Protein AF-A0A424T5V1-F1 (afdb_monomer)

Mean predicted aligned error: 4.67 Å

Radius of gyration: 12.48 Å; Cα contacts (8 Å, |Δi|>4): 121; chains: 1; bounding box: 30×15×40 Å

Foldseek 3Di:
DKWKWWQDPVGTDTDDDDPDPVVNVVVQLVVCQVVVTKMWIADPVVRDTPDIGHSCNSCVVVVNPDDPPDD

Solvent-accessible surface area (backbone atoms only — not comparable to full-atom values): 4093 Å² total; per-residue (Å²): 86,24,34,35,27,38,55,52,98,94,43,79,41,80,77,50,78,28,86,40,69,66,61,39,49,57,50,41,41,55,46,14,56,78,71,68,32,36,23,35,36,31,33,68,80,80,72,41,77,75,47,75,48,46,41,67,62,37,33,43,78,72,70,48,85,64,82,83,76,83,125

Sequence (71 aa):
MILTRFLSSDGWVEECSHQTVFEAYIDARRRCVLRGCPYALFDAETGTTVSVLTLKQCLHQYGVDGELSVH

Structure (mmCIF, N/CA/C/O backbone):
data_AF-A0A424T5V1-F1
#
_entry.id   AF-A0A424T5V1-F1
#
loop_
_atom_site.group_PDB
_atom_site.id
_atom_site.type_symbol
_atom_site.label_atom_id
_atom_site.label_alt_id
_atom_site.label_comp_id
_atom_site.label_asym_id
_atom_site.label_entity_id
_atom_site.label_seq_id
_atom_site.pdbx_PDB_ins_code
_atom_site.Cartn_x
_atom_site.Cartn_y
_atom_site.Cartn_z
_atom_site.occupancy
_atom_site.B_iso_or_equiv
_atom_site.auth_seq_id
_atom_site.auth_comp_id
_atom_site.auth_asym_id
_atom_site.auth_atom_id
_atom_site.pdbx_PDB_model_num
ATOM 1 N N . MET A 1 1 ? -4.914 -1.629 13.504 1.00 94.81 1 MET A N 1
ATOM 2 C CA . MET A 1 1 ? -4.728 -2.603 12.387 1.00 94.81 1 MET A CA 1
ATOM 3 C C . MET A 1 1 ? -4.498 -1.830 11.092 1.00 94.81 1 MET A C 1
ATOM 5 O O . MET A 1 1 ? -5.191 -0.842 10.885 1.00 94.81 1 MET A O 1
ATOM 9 N N . ILE A 1 2 ? -3.579 -2.254 10.216 1.00 98.31 2 ILE A N 1
ATOM 10 C CA . ILE A 1 2 ? -3.271 -1.529 8.967 1.00 98.31 2 ILE A CA 1
ATOM 11 C C . ILE A 1 2 ? -3.814 -2.274 7.751 1.00 98.31 2 ILE A C 1
ATOM 13 O O . ILE A 1 2 ? -3.450 -3.419 7.507 1.00 98.31 2 ILE A O 1
ATOM 17 N N . LEU A 1 3 ? -4.662 -1.609 6.978 1.00 98.12 3 LEU A N 1
ATOM 18 C CA . LEU A 1 3 ? -5.225 -2.095 5.725 1.00 98.12 3 LEU A CA 1
ATOM 19 C C . LEU A 1 3 ? -4.357 -1.627 4.561 1.00 98.12 3 LEU A C 1
ATOM 21 O O . LEU A 1 3 ? -3.909 -0.480 4.533 1.00 98.12 3 LEU A O 1
ATOM 25 N N . THR A 1 4 ? -4.140 -2.495 3.583 1.00 98.12 4 THR A N 1
ATOM 26 C CA . THR A 1 4 ? -3.512 -2.134 2.313 1.00 98.12 4 THR A CA 1
ATOM 27 C C . THR A 1 4 ? -4.568 -2.061 1.222 1.00 98.12 4 THR A C 1
ATOM 29 O O . THR A 1 4 ? -5.452 -2.915 1.114 1.00 98.12 4 THR A O 1
ATOM 32 N N . ARG A 1 5 ? -4.489 -1.004 0.414 1.00 98.06 5 ARG A N 1
ATOM 33 C CA . ARG A 1 5 ? -5.363 -0.782 -0.738 1.00 98.06 5 ARG A CA 1
ATOM 34 C C . ARG A 1 5 ? -4.533 -0.570 -1.987 1.00 98.06 5 ARG A C 1
ATOM 36 O O . ARG A 1 5 ? -3.505 0.095 -1.914 1.00 98.06 5 ARG A O 1
ATOM 43 N N . PHE A 1 6 ? -4.995 -1.063 -3.125 1.00 98.00 6 PHE A N 1
ATOM 44 C CA . PHE A 1 6 ? -4.397 -0.760 -4.423 1.00 98.00 6 PHE A CA 1
ATOM 45 C C . PHE A 1 6 ? -5.305 0.159 -5.233 1.00 98.00 6 PHE A C 1
ATOM 47 O O . PHE A 1 6 ? -6.526 0.140 -5.064 1.00 98.00 6 PHE A O 1
ATOM 54 N N . LEU A 1 7 ? -4.716 0.973 -6.106 1.00 97.94 7 LEU A N 1
ATOM 55 C CA . LEU A 1 7 ? -5.478 1.845 -6.993 1.00 97.94 7 LEU A CA 1
ATOM 56 C C . LEU A 1 7 ? -5.863 1.091 -8.273 1.00 97.94 7 LEU A C 1
ATOM 58 O O . LEU A 1 7 ? -4.998 0.746 -9.078 1.00 97.94 7 LEU A O 1
ATOM 62 N N . SER A 1 8 ? -7.160 0.843 -8.445 1.00 96.75 8 SER A N 1
ATOM 63 C CA . SER A 1 8 ? -7.766 0.296 -9.665 1.00 96.75 8 SER A CA 1
ATOM 64 C C . SER A 1 8 ? -8.330 1.412 -10.559 1.00 96.75 8 SER A C 1
ATOM 66 O O . SER A 1 8 ? -8.302 2.585 -10.182 1.00 96.75 8 SER A O 1
ATOM 68 N N . SER A 1 9 ? -8.886 1.053 -11.722 1.00 95.56 9 SER A N 1
ATOM 69 C CA . SER A 1 9 ? -9.624 1.986 -12.590 1.00 95.56 9 SER A CA 1
ATOM 70 C C . SER A 1 9 ? -10.849 2.603 -11.912 1.00 95.56 9 SER A C 1
ATOM 72 O O . SER A 1 9 ? -11.194 3.742 -12.212 1.00 95.56 9 SER A O 1
ATOM 74 N N . ASP A 1 10 ? -11.462 1.877 -10.974 1.00 96.12 10 ASP A N 1
ATOM 75 C CA . ASP A 1 10 ? -12.695 2.280 -10.288 1.00 96.12 10 ASP A CA 1
ATOM 76 C C . ASP A 1 10 ? -12.422 2.898 -8.903 1.00 96.12 10 ASP A C 1
ATOM 78 O O . ASP A 1 10 ? -13.346 3.211 -8.153 1.00 96.12 10 ASP A O 1
ATOM 82 N N . GLY A 1 11 ? -11.144 3.091 -8.552 1.00 96.75 11 GLY A N 1
ATOM 83 C CA . GLY A 1 11 ? -10.707 3.675 -7.285 1.00 96.75 11 GLY A CA 1
ATOM 84 C C . GLY A 1 11 ? -9.934 2.708 -6.387 1.00 96.75 11 GLY A C 1
ATOM 85 O O . GLY A 1 11 ? -9.378 1.704 -6.841 1.00 96.75 11 GLY A O 1
ATOM 86 N N . TRP A 1 12 ? -9.842 3.051 -5.100 1.00 96.62 12 TRP A N 1
ATOM 87 C CA . TRP A 1 12 ? -9.079 2.291 -4.108 1.00 96.62 12 TRP A CA 1
ATOM 88 C C . TRP A 1 12 ? -9.807 1.014 -3.692 1.00 96.62 12 TRP A C 1
ATOM 90 O O . TRP A 1 12 ? -10.919 1.074 -3.172 1.00 96.62 12 TRP A O 1
ATOM 100 N N . VAL A 1 13 ? -9.138 -0.125 -3.852 1.00 97.38 13 VAL A N 1
ATOM 101 C CA . VAL A 1 13 ? -9.662 -1.445 -3.494 1.00 97.38 13 VAL A CA 1
ATOM 102 C C . VAL A 1 13 ? -8.858 -2.006 -2.333 1.00 97.38 13 VAL A C 1
ATOM 104 O O . VAL A 1 13 ? -7.633 -2.089 -2.402 1.00 97.38 13 VAL A O 1
ATOM 107 N N . GLU A 1 14 ? -9.550 -2.374 -1.261 1.00 96.69 14 GLU A N 1
ATOM 108 C CA . GLU A 1 14 ? -8.957 -3.035 -0.101 1.00 96.69 14 GLU A CA 1
ATOM 109 C C . GLU A 1 14 ? -8.525 -4.462 -0.427 1.00 96.69 14 GLU A C 1
ATOM 111 O O . GLU A 1 14 ? -9.234 -5.189 -1.118 1.00 96.69 14 GLU A O 1
ATOM 116 N N . GLU A 1 15 ? -7.339 -4.847 0.041 1.00 94.50 15 GLU A N 1
ATOM 117 C CA . GLU A 1 15 ? -6.723 -6.116 -0.336 1.00 94.50 15 GLU A CA 1
ATOM 118 C C . GLU A 1 15 ? -6.304 -6.966 0.862 1.00 94.50 15 GLU A C 1
ATOM 120 O O . GLU A 1 15 ? -6.651 -8.145 0.919 1.00 94.50 15 GLU A O 1
ATOM 125 N N . CYS A 1 16 ? -5.532 -6.415 1.801 1.00 95.25 16 CYS A N 1
ATOM 126 C CA . CYS A 1 16 ? -5.002 -7.161 2.944 1.00 95.25 16 CYS A CA 1
ATOM 127 C C . CYS A 1 16 ? -5.042 -6.330 4.231 1.00 95.25 16 CYS A C 1
ATOM 129 O O . CYS A 1 16 ? -5.118 -5.103 4.208 1.00 95.25 16 CYS A O 1
ATOM 131 N N . SER A 1 17 ? -4.952 -7.022 5.366 1.00 97.06 17 SER A N 1
ATOM 132 C CA . SER A 1 17 ? -4.823 -6.429 6.697 1.00 97.06 17 SER A CA 1
ATOM 133 C C . SER A 1 17 ? -3.565 -6.942 7.389 1.00 97.06 17 SER A C 1
ATOM 135 O O . SER A 1 17 ? -3.275 -8.138 7.340 1.00 97.06 17 SER A O 1
ATOM 137 N N . HIS A 1 18 ? -2.864 -6.060 8.090 1.00 97.81 18 HIS A N 1
ATOM 138 C CA . HIS A 1 18 ? -1.617 -6.349 8.786 1.00 97.81 18 HIS A CA 1
ATOM 139 C C . HIS A 1 18 ? -1.680 -5.861 10.234 1.00 97.81 18 HIS A C 1
ATOM 141 O O . HIS A 1 18 ? -2.383 -4.897 10.563 1.00 97.81 18 HIS A O 1
ATOM 147 N N . GLN A 1 19 ? -0.91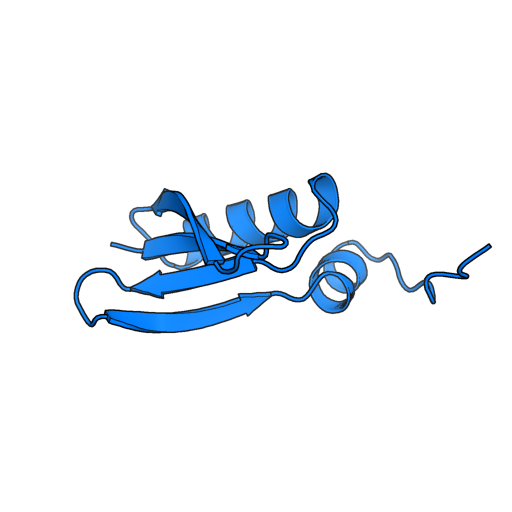3 -6.521 11.102 1.00 96.88 19 GLN A N 1
ATOM 148 C CA . GLN A 1 19 ? -0.808 -6.151 12.513 1.00 96.88 19 GLN A CA 1
ATOM 149 C C . GLN A 1 19 ? -0.029 -4.843 12.678 1.00 96.88 19 GLN A C 1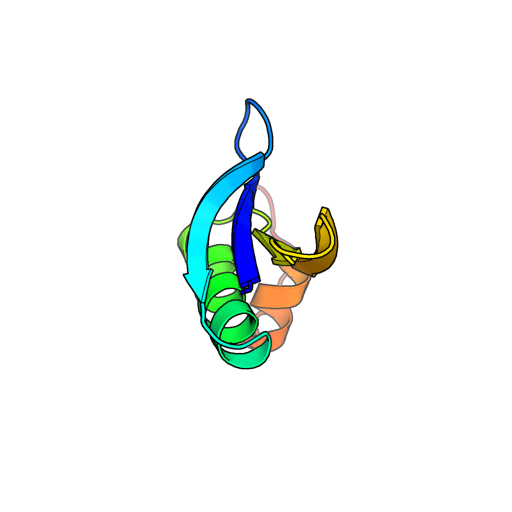
ATOM 151 O O . GLN A 1 19 ? -0.407 -3.999 13.488 1.00 96.88 19 GLN A O 1
ATOM 156 N N . THR A 1 20 ? 1.022 -4.648 11.876 1.00 97.12 20 THR A N 1
ATOM 157 C CA . THR A 1 20 ? 1.917 -3.490 11.989 1.00 97.12 20 THR A CA 1
ATOM 158 C C . THR A 1 20 ? 2.025 -2.685 10.692 1.00 97.12 20 THR A C 1
ATOM 160 O O . THR A 1 20 ? 1.860 -3.206 9.588 1.00 97.12 20 THR A O 1
ATOM 163 N N . VAL A 1 21 ? 2.373 -1.397 10.822 1.00 97.25 21 VAL A N 1
ATOM 164 C CA . VAL A 1 21 ? 2.677 -0.512 9.679 1.00 97.25 21 VAL A CA 1
ATOM 165 C C . V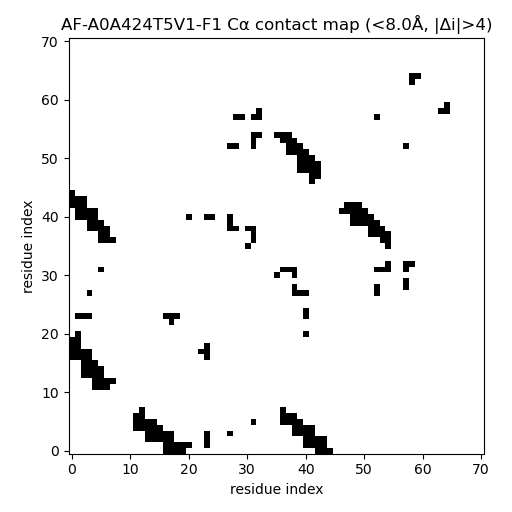AL A 1 21 ? 3.867 -1.033 8.877 1.00 97.25 21 VAL A C 1
ATOM 167 O O . VAL A 1 21 ? 3.869 -0.944 7.653 1.00 97.25 21 VAL A O 1
ATOM 170 N N . PHE A 1 22 ? 4.869 -1.601 9.552 1.00 97.50 22 PHE A N 1
ATOM 171 C CA . PHE A 1 22 ? 6.068 -2.116 8.899 1.00 97.50 22 PHE A CA 1
ATOM 172 C C . PHE A 1 22 ? 5.754 -3.299 7.973 1.00 97.50 22 PHE A C 1
ATOM 174 O O . PHE A 1 22 ? 6.140 -3.280 6.806 1.00 97.50 22 PHE A O 1
ATOM 181 N N . GLU A 1 23 ? 5.006 -4.294 8.455 1.00 98.00 23 GLU A N 1
ATOM 182 C CA . GLU A 1 23 ? 4.581 -5.436 7.635 1.00 98.00 23 GLU A CA 1
ATOM 183 C C . GLU A 1 23 ? 3.737 -4.988 6.441 1.00 98.00 23 GLU A C 1
ATOM 185 O O . GLU A 1 23 ? 3.999 -5.407 5.312 1.00 98.00 23 GLU A O 1
ATOM 190 N N . ALA A 1 24 ? 2.776 -4.088 6.683 1.00 98.06 24 ALA A N 1
ATOM 191 C CA . ALA A 1 24 ? 1.944 -3.519 5.630 1.00 98.06 24 ALA A CA 1
ATOM 192 C C . ALA A 1 24 ? 2.785 -2.801 4.570 1.00 98.06 24 ALA A C 1
ATOM 194 O O . ALA A 1 24 ? 2.523 -2.934 3.378 1.00 98.06 24 ALA A O 1
ATOM 195 N N . TYR A 1 25 ? 3.816 -2.061 4.987 1.00 97.75 25 TYR A N 1
ATOM 196 C CA . TYR A 1 25 ? 4.679 -1.314 4.080 1.00 97.75 25 TYR A CA 1
ATOM 197 C C . TYR A 1 25 ? 5.500 -2.242 3.184 1.00 97.75 25 TYR A C 1
ATOM 199 O O . TYR A 1 25 ? 5.571 -2.031 1.974 1.00 97.75 25 TYR A O 1
ATOM 207 N N . ILE A 1 26 ? 6.105 -3.286 3.759 1.00 97.62 26 ILE A N 1
ATOM 208 C CA . ILE A 1 26 ? 6.921 -4.243 3.003 1.00 97.62 26 ILE A CA 1
ATOM 209 C C . ILE A 1 26 ? 6.068 -5.017 1.992 1.00 97.62 26 ILE A C 1
ATOM 211 O O . ILE A 1 26 ? 6.486 -5.168 0.839 1.00 97.62 26 ILE A O 1
ATOM 215 N N . ASP A 1 27 ? 4.876 -5.464 2.395 1.00 97.56 27 ASP A N 1
ATOM 216 C CA . ASP A 1 27 ? 3.949 -6.161 1.502 1.00 97.56 27 ASP A CA 1
ATOM 217 C C . ASP A 1 27 ? 3.423 -5.232 0.397 1.00 97.56 27 ASP A C 1
ATOM 219 O O . ASP A 1 27 ? 3.578 -5.537 -0.788 1.00 97.56 27 ASP A O 1
ATOM 223 N N . ALA A 1 28 ? 2.911 -4.049 0.758 1.00 97.88 28 ALA A N 1
ATOM 224 C CA . ALA A 1 28 ? 2.419 -3.056 -0.197 1.00 97.88 28 ALA A CA 1
ATOM 225 C C . ALA A 1 28 ? 3.494 -2.643 -1.207 1.00 97.88 28 ALA A C 1
ATOM 227 O O . ALA A 1 28 ? 3.214 -2.563 -2.400 1.00 97.88 28 ALA A O 1
ATOM 228 N N . ARG A 1 29 ? 4.740 -2.433 -0.766 1.00 97.44 29 ARG A N 1
ATOM 229 C CA . ARG A 1 29 ? 5.857 -2.093 -1.658 1.00 97.44 29 ARG A CA 1
ATOM 230 C C . ARG A 1 29 ? 6.123 -3.196 -2.675 1.00 97.44 29 ARG A C 1
ATOM 232 O O . ARG A 1 29 ? 6.267 -2.915 -3.864 1.00 97.44 29 ARG A O 1
ATOM 239 N N . ARG A 1 30 ? 6.190 -4.451 -2.221 1.00 97.44 30 ARG A N 1
ATOM 240 C CA . ARG A 1 30 ? 6.411 -5.604 -3.104 1.00 97.44 30 ARG A CA 1
ATOM 241 C C . ARG A 1 30 ? 5.282 -5.722 -4.127 1.00 97.44 30 ARG A C 1
ATOM 243 O O . ARG A 1 30 ? 5.542 -5.911 -5.314 1.00 97.44 30 ARG A O 1
ATOM 250 N N . ARG A 1 31 ? 4.032 -5.599 -3.679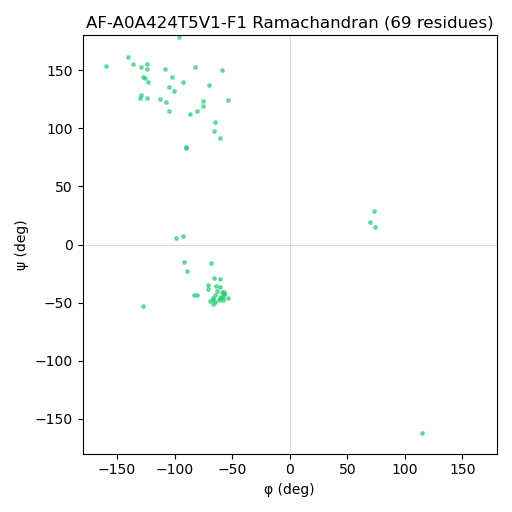 1.00 97.25 31 ARG A N 1
ATOM 251 C CA . ARG A 1 31 ? 2.847 -5.724 -4.537 1.00 97.25 31 ARG A CA 1
ATOM 252 C C . ARG A 1 31 ? 2.676 -4.556 -5.496 1.00 97.25 31 ARG A C 1
ATOM 254 O O . ARG A 1 31 ? 2.289 -4.784 -6.636 1.00 97.25 31 ARG A O 1
ATOM 261 N N . CYS A 1 32 ? 3.035 -3.345 -5.077 1.00 97.31 32 CYS A N 1
ATOM 262 C CA . CYS A 1 32 ? 3.053 -2.160 -5.927 1.00 97.31 32 CYS A CA 1
ATOM 263 C C . CYS A 1 32 ? 3.882 -2.406 -7.193 1.00 97.31 32 CYS A C 1
ATOM 265 O O . CYS A 1 32 ? 3.398 -2.159 -8.295 1.00 97.31 32 CYS A O 1
ATOM 267 N N . VAL A 1 33 ? 5.076 -2.996 -7.049 1.00 96.38 33 VAL A N 1
ATOM 268 C CA . VAL A 1 33 ? 5.926 -3.374 -8.191 1.00 96.38 33 VAL A CA 1
ATOM 269 C C . VAL A 1 33 ? 5.324 -4.523 -8.997 1.00 96.38 33 VAL A C 1
ATOM 271 O O . VAL A 1 33 ? 5.236 -4.419 -10.215 1.00 96.38 33 VAL A O 1
ATOM 274 N N . LEU A 1 34 ? 4.888 -5.606 -8.342 1.00 95.62 34 LEU A N 1
ATOM 275 C CA . LEU A 1 34 ? 4.372 -6.794 -9.039 1.00 95.62 34 LEU A CA 1
ATOM 276 C C . LEU A 1 34 ? 3.091 -6.524 -9.837 1.00 95.62 34 LEU A C 1
ATOM 278 O O . LEU A 1 34 ? 2.899 -7.114 -10.895 1.00 95.62 34 LEU A O 1
ATOM 282 N N . ARG A 1 35 ? 2.210 -5.660 -9.327 1.00 95.38 35 ARG A N 1
ATOM 283 C CA . ARG A 1 35 ? 0.959 -5.284 -9.995 1.00 95.38 35 ARG A CA 1
ATOM 284 C C . ARG A 1 35 ? 1.128 -4.087 -10.932 1.00 95.38 35 ARG A C 1
ATOM 286 O O . ARG A 1 35 ? 0.316 -3.918 -11.833 1.00 95.38 35 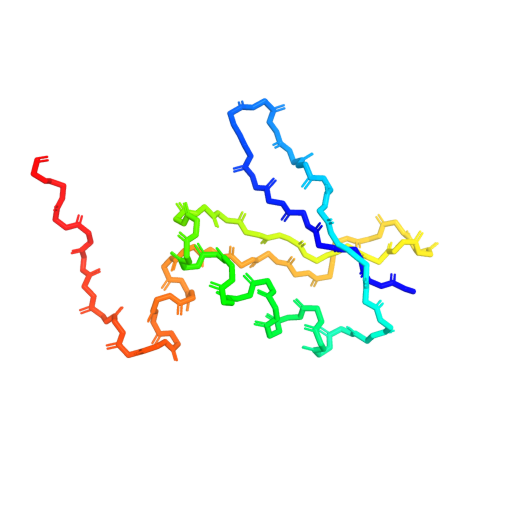ARG A O 1
ATOM 293 N N . GLY A 1 36 ? 2.151 -3.259 -10.725 1.00 95.81 36 GLY A N 1
ATOM 294 C CA . GLY A 1 36 ? 2.365 -2.050 -11.516 1.00 95.81 36 GLY A CA 1
ATOM 295 C C . GLY A 1 36 ? 1.377 -0.924 -11.195 1.00 95.81 36 GLY A C 1
ATOM 296 O O . GLY A 1 36 ? 1.075 -0.114 -12.066 1.00 95.81 36 GLY A O 1
ATOM 297 N N . CYS A 1 37 ? 0.857 -0.852 -9.965 1.00 96.69 37 CYS A N 1
ATOM 298 C CA . CYS A 1 37 ? -0.093 0.187 -9.555 1.00 96.69 37 CYS A CA 1
ATOM 299 C C . CYS A 1 37 ? 0.237 0.756 -8.166 1.00 96.69 37 CYS A C 1
ATOM 301 O O . CYS A 1 37 ? 0.853 0.063 -7.354 1.00 96.69 37 CYS A O 1
ATOM 303 N N . PRO A 1 38 ? -0.177 1.998 -7.849 1.00 98.00 38 PRO A N 1
ATOM 304 C CA . PRO A 1 38 ? -0.012 2.569 -6.515 1.00 98.00 38 PRO A CA 1
ATOM 305 C C . PRO A 1 38 ? -0.705 1.756 -5.419 1.00 98.00 38 PRO A C 1
ATOM 307 O O . PRO A 1 38 ? -1.755 1.148 -5.646 1.00 98.00 38 PRO A O 1
ATOM 310 N N . TYR A 1 39 ? -0.131 1.809 -4.219 1.00 98.38 39 TYR A N 1
ATOM 311 C CA . TYR A 1 39 ? -0.697 1.232 -3.002 1.00 98.38 39 TYR A CA 1
ATOM 312 C C . TYR A 1 39 ? -0.834 2.295 -1.910 1.00 98.38 39 TYR A C 1
ATOM 314 O O . TYR A 1 39 ? -0.050 3.237 -1.852 1.00 98.38 39 TYR A O 1
ATOM 322 N N . ALA A 1 40 ? -1.806 2.135 -1.020 1.00 98.12 40 ALA A N 1
ATOM 323 C CA . ALA A 1 40 ? -1.989 2.965 0.162 1.00 98.12 40 ALA A CA 1
ATOM 324 C C . ALA A 1 40 ? -2.092 2.095 1.416 1.00 98.12 40 ALA A C 1
ATOM 326 O O . ALA A 1 40 ? -2.672 1.009 1.383 1.00 98.12 40 ALA A O 1
ATOM 327 N N . LEU A 1 41 ? -1.536 2.592 2.516 1.00 98.31 41 LEU A N 1
ATOM 328 C CA . LEU A 1 41 ? -1.720 2.052 3.857 1.00 98.31 41 LEU A CA 1
ATOM 329 C C . LEU A 1 41 ? -2.745 2.914 4.579 1.00 98.31 41 LEU A C 1
ATOM 331 O O . LEU A 1 41 ? -2.631 4.142 4.600 1.00 98.31 41 LEU A O 1
ATOM 335 N N . PHE A 1 42 ? -3.712 2.264 5.202 1.00 97.69 42 PHE A N 1
ATOM 336 C CA . PHE A 1 42 ? -4.816 2.903 5.890 1.00 97.69 42 PHE A CA 1
ATOM 337 C C . PHE A 1 42 ? -4.942 2.317 7.292 1.00 97.69 42 PHE A C 1
ATOM 339 O O . PHE A 1 42 ? -4.970 1.101 7.459 1.00 97.69 42 PHE A O 1
ATOM 346 N N . ASP A 1 43 ? 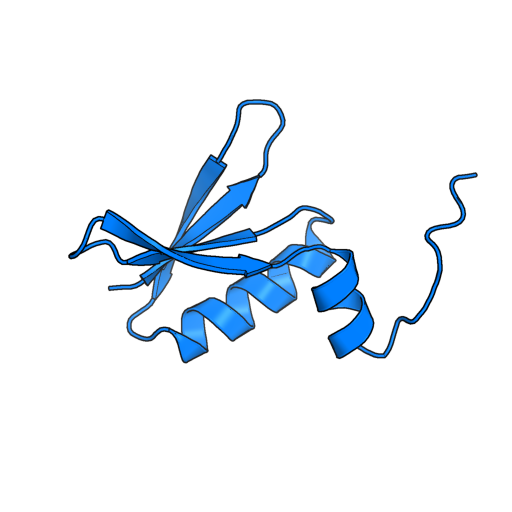-4.995 3.166 8.306 1.00 97.31 43 ASP A N 1
ATOM 347 C CA . ASP A 1 43 ? -5.270 2.733 9.667 1.00 97.31 43 ASP A CA 1
ATOM 348 C C . ASP A 1 43 ? -6.780 2.540 9.834 1.00 97.31 43 ASP A C 1
ATOM 350 O O . ASP A 1 43 ? -7.564 3.485 9.733 1.00 97.31 43 ASP A O 1
ATOM 354 N N . ALA A 1 44 ? -7.183 1.291 10.069 1.00 95.44 44 ALA A N 1
ATOM 355 C CA . ALA A 1 44 ? -8.583 0.908 10.205 1.00 95.44 44 ALA A CA 1
ATOM 356 C C . ALA A 1 44 ? -9.258 1.522 11.439 1.00 95.44 44 ALA A C 1
ATOM 358 O O . ALA A 1 44 ? -10.469 1.718 11.431 1.00 95.44 44 ALA A O 1
ATOM 359 N N . GLU A 1 45 ? -8.493 1.795 12.497 1.00 94.88 45 GLU A N 1
ATOM 360 C CA . GLU A 1 45 ? -9.038 2.280 13.768 1.00 94.88 45 GLU A CA 1
ATOM 361 C C . GLU A 1 45 ? -9.310 3.780 13.706 1.00 94.88 45 GLU A C 1
ATOM 363 O O . GLU A 1 45 ? -10.359 4.248 14.143 1.00 94.88 45 GLU A O 1
ATOM 368 N N . THR A 1 46 ? -8.374 4.535 13.131 1.00 95.62 46 THR A N 1
ATOM 369 C CA . THR A 1 46 ? -8.480 5.996 13.033 1.00 95.62 46 THR A CA 1
ATOM 370 C C . THR A 1 46 ? -9.137 6.463 11.738 1.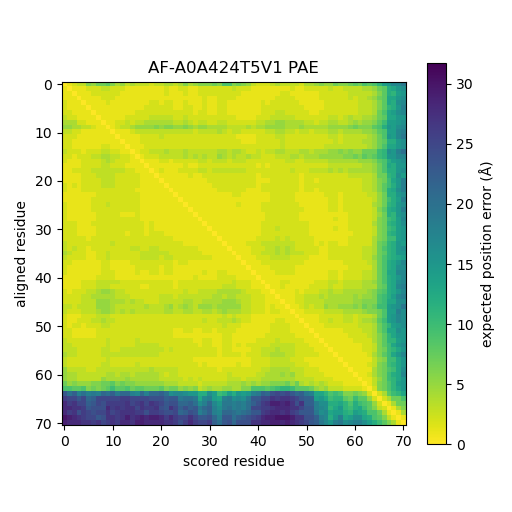00 95.62 46 THR A C 1
ATOM 372 O O . THR A 1 46 ? -9.534 7.622 11.631 1.00 95.62 46 THR A O 1
ATOM 375 N N . GLY A 1 47 ? -9.249 5.586 10.738 1.00 93.06 47 GLY A N 1
ATOM 376 C CA . GLY A 1 47 ? -9.734 5.949 9.413 1.00 93.06 47 GLY A CA 1
ATOM 377 C C . GLY A 1 47 ? -8.754 6.832 8.631 1.00 93.06 47 GLY A C 1
ATOM 378 O O . GLY A 1 47 ? -9.169 7.538 7.711 1.00 93.06 47 GLY A O 1
ATOM 379 N N . THR A 1 48 ? -7.472 6.846 9.007 1.00 95.94 48 THR A N 1
ATOM 380 C CA . THR A 1 48 ? -6.476 7.749 8.417 1.00 95.94 48 THR A CA 1
ATOM 381 C C . THR A 1 48 ? -5.588 7.045 7.399 1.00 95.94 48 THR A C 1
ATOM 383 O O . THR A 1 48 ? -5.208 5.883 7.551 1.00 95.94 48 THR A O 1
ATOM 386 N N . THR A 1 49 ? -5.212 7.765 6.341 1.00 97.38 49 THR A N 1
ATOM 387 C CA . THR A 1 49 ? -4.170 7.302 5.419 1.00 97.38 49 THR A CA 1
ATOM 388 C C . THR A 1 49 ? -2.810 7.473 6.081 1.00 97.38 49 THR A C 1
ATOM 390 O O . THR A 1 49 ? -2.396 8.591 6.377 1.00 97.38 49 THR A O 1
ATOM 393 N N . VAL A 1 50 ? -2.099 6.366 6.265 1.00 97.38 50 VAL A N 1
ATOM 394 C CA . VAL A 1 50 ? -0.761 6.344 6.868 1.00 97.38 50 VAL A CA 1
ATOM 395 C C . VAL A 1 50 ? 0.305 6.670 5.826 1.00 97.38 50 VAL A C 1
ATOM 397 O O . VAL A 1 50 ? 1.241 7.420 6.094 1.00 97.38 50 VAL A O 1
ATOM 400 N N . SER A 1 51 ? 0.192 6.091 4.629 1.00 97.44 51 SER A N 1
ATOM 401 C CA . SER A 1 51 ? 1.168 6.287 3.556 1.00 97.44 51 SER A CA 1
ATOM 402 C C . SER A 1 51 ? 0.575 5.953 2.192 1.00 97.44 51 SER A C 1
ATOM 404 O O . SER A 1 51 ? -0.321 5.117 2.089 1.00 97.44 51 SER A O 1
ATOM 406 N N . VAL A 1 52 ? 1.113 6.574 1.143 1.00 98.00 52 VAL A N 1
ATOM 407 C CA . VAL A 1 52 ? 0.837 6.230 -0.255 1.00 98.00 52 VAL A CA 1
ATOM 408 C C . VAL A 1 52 ? 2.162 5.921 -0.938 1.00 98.00 52 VAL A C 1
ATOM 410 O O . VAL A 1 52 ? 3.097 6.719 -0.901 1.00 98.00 52 VAL A O 1
ATOM 413 N N . LEU A 1 53 ? 2.230 4.750 -1.558 1.00 98.00 53 LEU A N 1
ATOM 414 C CA . LEU A 1 53 ? 3.377 4.235 -2.279 1.00 98.00 53 LEU A CA 1
ATOM 415 C C . LEU A 1 53 ? 3.099 4.349 -3.775 1.00 98.00 53 LEU A C 1
ATOM 417 O O . LEU A 1 53 ? 2.212 3.685 -4.317 1.00 98.00 53 LEU A O 1
ATOM 421 N N . THR A 1 54 ? 3.877 5.186 -4.454 1.00 96.81 54 THR A N 1
ATOM 422 C CA . THR A 1 54 ? 3.853 5.247 -5.918 1.00 96.81 54 THR A CA 1
ATOM 423 C C . THR A 1 54 ? 4.722 4.146 -6.518 1.00 96.81 54 THR A C 1
ATOM 425 O O . THR A 1 54 ? 5.724 3.734 -5.923 1.00 96.81 54 THR A O 1
ATOM 428 N N . LEU A 1 55 ? 4.389 3.714 -7.739 1.00 95.19 55 LEU A N 1
ATOM 429 C CA . LEU A 1 55 ? 5.196 2.733 -8.469 1.00 95.19 55 LEU A CA 1
ATOM 430 C C . LEU A 1 55 ? 6.644 3.211 -8.638 1.00 95.19 55 LEU A C 1
ATOM 432 O O . LEU A 1 55 ? 7.570 2.446 -8.390 1.00 95.19 55 LEU A O 1
ATOM 436 N N . LYS A 1 56 ? 6.843 4.497 -8.963 1.00 94.19 56 LYS A N 1
ATOM 437 C CA . LYS A 1 56 ? 8.174 5.106 -9.099 1.00 94.19 56 LYS A CA 1
ATOM 438 C C . LYS A 1 56 ? 8.998 4.984 -7.814 1.00 94.19 56 LYS A C 1
ATOM 440 O O . LYS A 1 56 ? 10.144 4.557 -7.869 1.00 94.19 56 LYS A O 1
ATOM 445 N N . GLN A 1 57 ? 8.420 5.322 -6.659 1.00 94.31 57 GLN A N 1
ATOM 446 C CA . GLN A 1 57 ? 9.115 5.195 -5.371 1.00 94.31 57 GLN A CA 1
ATOM 447 C C . GLN A 1 57 ? 9.450 3.739 -5.044 1.00 94.31 57 GLN A C 1
ATOM 449 O O . GLN A 1 57 ? 10.539 3.462 -4.547 1.00 94.31 57 GLN A O 1
ATOM 454 N N . CYS A 1 58 ? 8.536 2.806 -5.327 1.00 95.75 58 CYS A N 1
ATOM 455 C CA . CYS A 1 58 ? 8.786 1.392 -5.066 1.00 95.75 58 CYS A CA 1
ATOM 456 C C . CYS A 1 58 ? 9.905 0.850 -5.956 1.00 95.75 58 CYS A C 1
ATOM 458 O O . CYS A 1 58 ? 10.825 0.229 -5.439 1.00 95.75 58 CYS A O 1
ATOM 460 N N . LEU A 1 59 ? 9.869 1.135 -7.261 1.00 94.50 59 LEU A N 1
ATOM 461 C CA . LEU A 1 59 ? 10.916 0.752 -8.213 1.00 94.50 59 LEU A CA 1
ATOM 462 C C . LEU A 1 59 ? 12.285 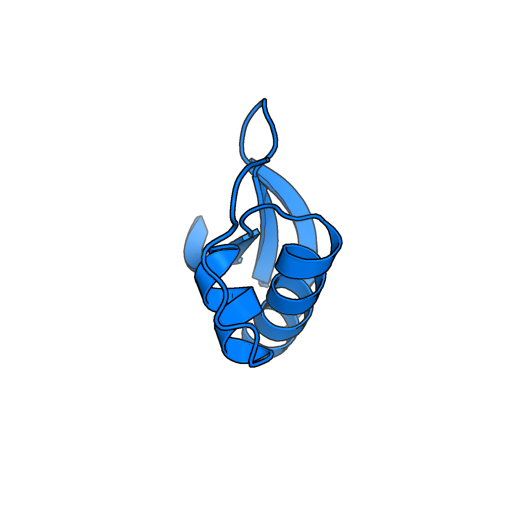1.315 -7.813 1.00 94.50 59 LEU A C 1
ATOM 464 O O . LEU A 1 59 ? 13.256 0.561 -7.751 1.00 94.50 59 LEU A O 1
ATOM 468 N N . HIS A 1 60 ? 12.340 2.593 -7.429 1.00 93.25 60 HIS A N 1
ATOM 469 C CA . HIS A 1 60 ? 13.566 3.226 -6.944 1.00 93.25 60 HIS A CA 1
ATOM 470 C C . HIS A 1 60 ? 14.162 2.486 -5.733 1.00 93.25 60 HIS A C 1
ATOM 472 O O . HIS A 1 60 ? 15.362 2.232 -5.680 1.00 93.25 60 HIS A O 1
ATOM 478 N N . GLN A 1 61 ? 13.331 2.036 -4.785 1.00 90.69 61 GLN A N 1
ATOM 479 C CA . GLN A 1 61 ? 13.798 1.246 -3.635 1.00 90.69 61 GLN A CA 1
ATOM 480 C C . GLN A 1 61 ? 14.295 -0.165 -3.988 1.00 90.69 61 GLN A C 1
ATOM 482 O O . GLN A 1 61 ? 14.967 -0.789 -3.167 1.00 90.69 61 GLN A O 1
ATOM 487 N N . TYR A 1 62 ? 13.984 -0.668 -5.184 1.00 90.25 62 TYR A N 1
ATOM 488 C CA . TYR A 1 62 ? 14.574 -1.887 -5.742 1.00 90.25 62 TYR A CA 1
ATOM 489 C C . TYR A 1 62 ? 15.809 -1.607 -6.616 1.00 90.25 62 TYR A C 1
ATOM 491 O O . TYR A 1 62 ? 16.327 -2.526 -7.245 1.00 90.25 62 TY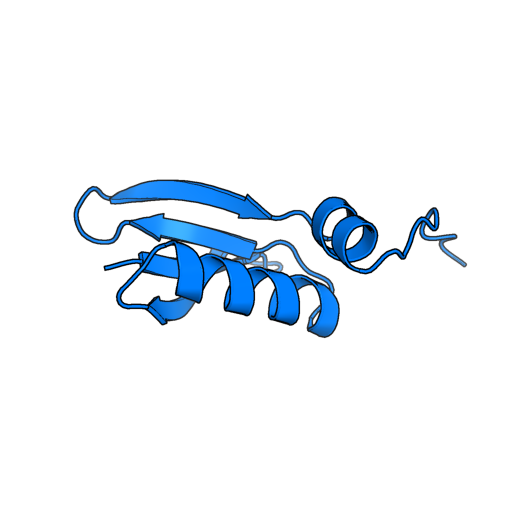R A O 1
ATOM 499 N N . GLY A 1 63 ? 16.294 -0.362 -6.663 1.00 88.69 63 GLY A N 1
ATOM 500 C CA . GLY A 1 63 ? 17.413 0.038 -7.518 1.00 88.69 63 GLY A CA 1
ATOM 501 C C . GLY A 1 63 ? 17.041 0.149 -8.998 1.00 88.69 63 GLY A C 1
ATOM 502 O O . GLY A 1 63 ? 17.927 0.198 -9.848 1.00 88.69 63 GLY A O 1
ATOM 503 N N . VAL A 1 64 ? 15.744 0.182 -9.320 1.00 86.06 64 VAL A N 1
ATOM 504 C CA . VAL A 1 64 ? 15.253 0.415 -10.679 1.00 86.06 64 VAL A CA 1
ATOM 505 C C . VAL A 1 64 ? 15.054 1.918 -10.860 1.00 86.06 64 VAL A C 1
ATOM 507 O O . VAL A 1 64 ? 13.955 2.444 -10.684 1.00 86.06 64 VAL A O 1
ATOM 510 N N . ASP A 1 65 ? 16.141 2.609 -11.199 1.00 68.81 65 ASP A N 1
ATOM 511 C CA . ASP A 1 65 ? 16.109 3.980 -11.712 1.00 68.81 65 ASP A CA 1
ATOM 512 C C . ASP A 1 65 ? 16.013 3.933 -13.238 1.00 68.81 65 ASP A C 1
ATOM 514 O O . ASP A 1 65 ? 17.004 3.990 -13.962 1.00 68.81 65 ASP A O 1
ATOM 518 N N . GLY A 1 66 ? 14.791 3.769 -13.732 1.00 55.81 66 GLY A N 1
ATOM 519 C CA . GLY A 1 66 ? 14.478 3.899 -15.148 1.00 55.81 66 GLY A CA 1
ATOM 520 C C . GLY A 1 66 ? 13.281 4.816 -15.308 1.00 55.81 66 GLY A C 1
ATOM 521 O O . GLY A 1 66 ? 12.234 4.581 -14.701 1.00 55.81 66 GLY A O 1
ATOM 522 N N . GLU A 1 67 ? 13.411 5.860 -16.129 1.00 59.03 67 GLU A N 1
ATOM 523 C CA . GLU A 1 67 ? 12.226 6.427 -16.763 1.00 59.03 67 GLU A CA 1
ATOM 524 C C . GLU A 1 67 ? 11.512 5.265 -17.456 1.00 59.03 67 GLU A C 1
ATOM 526 O O . GLU A 1 67 ? 12.133 4.527 -18.221 1.00 59.03 67 GLU A O 1
ATOM 531 N N . LEU A 1 68 ? 10.236 5.045 -17.134 1.00 52.59 68 LEU A N 1
ATOM 532 C CA . LEU A 1 68 ? 9.392 4.150 -17.915 1.00 52.59 68 LEU A CA 1
ATOM 533 C C . LEU A 1 68 ? 9.344 4.746 -19.324 1.00 52.59 68 LEU A C 1
ATOM 535 O O . LEU A 1 68 ? 8.534 5.631 -19.593 1.00 52.59 68 LEU A O 1
ATOM 539 N N . SER A 1 69 ? 10.251 4.317 -20.199 1.00 48.88 69 SER A N 1
ATOM 540 C CA . SER A 1 69 ? 10.186 4.614 -21.618 1.00 48.88 69 SER A CA 1
ATOM 541 C C . SER A 1 69 ? 8.946 3.905 -22.135 1.00 48.88 69 SER A C 1
ATOM 543 O O . SER A 1 69 ? 8.940 2.690 -22.339 1.00 48.88 69 SER A O 1
ATOM 545 N N . VAL A 1 70 ? 7.867 4.673 -22.236 1.00 44.28 70 VAL A N 1
ATOM 546 C CA . VAL A 1 70 ? 6.621 4.258 -22.866 1.00 44.28 70 VAL A CA 1
ATOM 547 C C . VAL A 1 70 ? 6.960 4.041 -24.340 1.00 44.28 70 VAL A C 1
ATOM 549 O O . VAL A 1 70 ? 7.236 5.005 -25.055 1.00 44.28 70 VAL A O 1
ATOM 552 N N . HIS A 1 71 ? 7.050 2.779 -24.751 1.00 38.84 71 HIS A N 1
ATOM 553 C CA . HIS A 1 71 ? 7.038 2.389 -26.158 1.00 38.84 71 HIS A CA 1
ATOM 554 C C . HIS A 1 71 ? 5.596 2.204 -26.617 1.00 38.84 71 HIS A C 1
ATOM 556 O O . HIS A 1 71 ? 4.804 1.639 -25.827 1.00 38.84 71 HIS A O 1
#

Nearest PDB structures (foldseek):
  5hy3-assembly1_B  TM=7.054E-01  e=5.884E-01  Tequatrovirus T4
  6nq3-assembly2_F-2  TM=3.866E-01  e=6.131E+00  Homo sapiens
  7cad-assembly1_D  TM=3.422E-01  e=6.984E+00  Mycolicibacterium smegmatis MC2 155

pLDDT: mean 91.94, std 13.51, range [38.84, 98.38]

Secondary structure (DSSP, 8-state):
-EEEEEEETTEEEEEEEESSHHHHHHHHHHHHHHHTS-EEEEETTTTEEEEEE-HHHHHHHTT--------